Protein AF-A0A0D9X494-F1 (afdb_monomer_lite)

Organism: NCBI:txid77586

Secondary structure (DSSP, 8-state):
-HHHHHHHHHHHHHHHHHHHHHHTTS----HHHHHHHHHHHHHHHHHHHHHHH---TT-HHHHHHHHHHHHHHHHS-SPBP-S-TTTTTSS--SSS------EE-----B-----TT--SSEEE-EEEEEE-TTT-SEEEEEEE-SSSPEEEBTTTB-B------SSPEE-PPPPPGGG---

Foldseek 3Di:
DVVVVVVVVVVVVVVVVVVLVVVVPDDDDDPVSVLVVVVVVVVVVLVVVLVVLPDPPPPPVSVVVNLVSVVLCVLAPAAADPQAAPNCVVDPDPPDDDDDFDFAFDDWDFDPDDDDPDDPFDFDADWDFDAANPRSYTQTFAHAHSSGTDTAGDPPGRIGPTPGGRYTHGPDDDDRPVPPDD

InterPro domains:
  IPR046533 Domain of unknown function DUF6598 [PF20241] (103-172)

pLDDT: mean 74.92, std 12.5, range [38.84, 95.56]

Radius of gyration: 21.95 Å; chains: 1; bounding box: 56×53×58 Å

Sequence (182 aa):
MEMEMKKAAAAMARQRSLRNQVLGKLRKESAEEWESRVRKSLEEQNKAYLEQIAGDPEDEESQCAIDYRRFWNDVWFPRRARVPPMRFTFEPPRGIKAGTSQTLQIFSVKVAATRGGLQWPLDVFGIIAVRDIIDRNRNIVFHRTRENYQTLTEQLDPSLLLVGPTRAVVLSMPEPESERHY

Structure (mmCIF, N/CA/C/O backbone):
data_AF-A0A0D9X494-F1
#
_entry.id   AF-A0A0D9X494-F1
#
loop_
_atom_site.group_PDB
_atom_site.id
_atom_site.type_symbol
_atom_site.label_atom_id
_atom_site.label_alt_id
_atom_site.label_comp_id
_atom_site.label_asym_id
_atom_site.label_entity_id
_atom_site.label_seq_id
_atom_site.pdbx_PDB_ins_code
_atom_site.Cartn_x
_atom_site.Cartn_y
_atom_site.Cartn_z
_atom_site.occupancy
_atom_site.B_iso_or_equiv
_atom_site.auth_seq_id
_atom_site.auth_comp_id
_atom_site.auth_asym_id
_atom_site.auth_atom_id
_atom_site.pdbx_PDB_model_num
ATOM 1 N N . MET A 1 1 ? -15.510 10.986 37.692 1.00 57.19 1 MET A N 1
ATOM 2 C CA . MET A 1 1 ? -14.571 10.595 36.616 1.00 57.19 1 MET A CA 1
ATOM 3 C C . MET A 1 1 ? -15.116 9.431 35.791 1.00 57.19 1 MET A C 1
ATOM 5 O O . MET A 1 1 ? -15.360 9.604 34.607 1.00 57.19 1 MET A O 1
ATOM 9 N N . GLU A 1 2 ? -15.419 8.288 36.412 1.00 62.91 2 GLU A N 1
ATOM 10 C CA . GLU A 1 2 ? -15.917 7.087 35.713 1.00 62.91 2 GLU A CA 1
ATOM 11 C C . GLU A 1 2 ? -17.277 7.286 35.011 1.00 62.91 2 GLU A C 1
ATOM 13 O O . GLU A 1 2 ? -17.496 6.823 33.893 1.00 62.91 2 GLU A O 1
ATOM 18 N N . MET A 1 3 ? -18.187 8.035 35.640 1.00 68.31 3 MET A N 1
ATOM 19 C CA . MET A 1 3 ? -19.513 8.332 35.084 1.00 68.31 3 MET A CA 1
ATOM 20 C C . MET A 1 3 ? -19.446 9.222 33.829 1.00 68.31 3 MET A C 1
ATOM 22 O O . MET A 1 3 ? -20.231 9.044 32.899 1.00 68.31 3 MET A O 1
ATOM 26 N N . GLU A 1 4 ? -18.473 10.134 33.771 1.00 68.69 4 GLU A N 1
ATOM 27 C CA . GLU A 1 4 ? -18.248 11.010 32.614 1.00 68.69 4 GLU A CA 1
ATOM 28 C C . GLU A 1 4 ? -17.605 10.247 31.446 1.00 68.69 4 GLU A C 1
ATOM 30 O O . GLU A 1 4 ? -18.028 10.404 30.301 1.00 68.69 4 GLU A O 1
ATOM 35 N N . MET A 1 5 ? -16.692 9.307 31.723 1.00 60.59 5 MET A N 1
ATOM 36 C CA . MET A 1 5 ? -16.177 8.390 30.696 1.00 60.59 5 MET A CA 1
ATOM 37 C C . MET A 1 5 ? -17.274 7.508 30.085 1.00 60.59 5 MET A C 1
ATOM 39 O O . MET A 1 5 ? -17.316 7.330 28.867 1.00 60.59 5 MET A O 1
ATOM 43 N N . LYS A 1 6 ? -18.195 6.982 30.906 1.00 69.44 6 LYS A N 1
ATOM 44 C CA . LYS A 1 6 ? -19.322 6.165 30.419 1.00 69.44 6 LYS A CA 1
ATOM 45 C C . LYS A 1 6 ? -20.267 6.972 29.519 1.00 69.44 6 LYS A C 1
ATOM 47 O O . LYS A 1 6 ? -20.709 6.460 28.490 1.00 69.44 6 LYS A O 1
ATOM 52 N N . LYS A 1 7 ? -20.530 8.244 29.847 1.00 71.62 7 LYS A N 1
ATOM 53 C CA . LYS A 1 7 ? -21.305 9.153 28.983 1.00 71.62 7 LYS A CA 1
ATOM 54 C C . LYS A 1 7 ? -20.596 9.437 27.656 1.00 71.62 7 LYS A C 1
ATOM 56 O O . LYS A 1 7 ? -21.243 9.373 26.612 1.00 71.62 7 LYS A O 1
ATOM 61 N N . ALA A 1 8 ? -19.288 9.696 27.681 1.00 65.12 8 ALA A N 1
ATOM 62 C CA . ALA A 1 8 ? -18.500 9.945 26.473 1.00 65.12 8 ALA A CA 1
ATOM 63 C C . ALA A 1 8 ? -18.482 8.726 25.531 1.00 65.12 8 ALA A C 1
ATOM 65 O O . ALA A 1 8 ? -18.701 8.866 24.327 1.00 65.12 8 ALA A O 1
ATOM 66 N N . ALA A 1 9 ? -18.317 7.517 26.076 1.00 66.81 9 ALA A N 1
ATOM 67 C CA . ALA A 1 9 ? -18.380 6.275 25.304 1.00 66.81 9 ALA A CA 1
ATOM 68 C C . ALA A 1 9 ? -19.757 6.063 24.645 1.00 66.81 9 ALA A C 1
ATOM 70 O O . ALA A 1 9 ? -19.840 5.714 23.466 1.00 66.81 9 ALA A O 1
ATOM 71 N N . ALA A 1 10 ? -20.845 6.333 25.374 1.00 76.50 10 ALA A N 1
ATOM 72 C CA . ALA A 1 10 ? -22.205 6.233 24.844 1.00 76.50 10 ALA A CA 1
ATOM 73 C C . ALA A 1 10 ? -22.494 7.277 23.747 1.00 76.50 10 ALA A C 1
ATOM 75 O O . ALA A 1 10 ? -23.171 6.971 22.761 1.00 76.50 10 ALA A O 1
ATOM 76 N N . ALA A 1 11 ? -21.961 8.494 23.889 1.00 72.56 11 ALA A N 1
ATOM 77 C CA . ALA A 1 11 ? -22.064 9.542 22.878 1.00 72.56 11 ALA A CA 1
ATOM 78 C C . ALA A 1 11 ? -21.321 9.156 21.588 1.00 72.56 11 ALA A C 1
ATOM 80 O O . ALA A 1 11 ? -21.905 9.228 20.505 1.00 72.56 11 ALA A O 1
ATOM 81 N N . MET A 1 12 ? -20.092 8.642 21.702 1.00 71.06 12 MET A N 1
ATOM 82 C CA . MET A 1 12 ? -19.319 8.143 20.558 1.00 71.06 12 MET A CA 1
ATOM 83 C C . MET A 1 12 ? -20.011 6.967 19.858 1.00 71.06 12 MET A C 1
ATOM 85 O O . MET A 1 12 ? -20.076 6.931 18.629 1.00 71.06 12 MET A O 1
ATOM 89 N N . ALA A 1 13 ? -20.596 6.033 20.616 1.00 70.88 13 ALA A N 1
ATOM 90 C CA . ALA A 1 13 ? -21.350 4.914 20.050 1.00 70.88 13 ALA A CA 1
ATOM 91 C C . ALA A 1 13 ? -22.586 5.384 19.259 1.00 70.88 13 ALA A C 1
ATOM 93 O O . ALA A 1 13 ? -22.839 4.899 18.153 1.00 70.88 13 ALA A O 1
ATOM 94 N N . ARG A 1 14 ? -23.328 6.375 19.778 1.00 77.31 14 ARG A N 1
ATOM 95 C CA . ARG A 1 14 ? -24.460 7.000 19.067 1.00 77.31 14 ARG A CA 1
ATOM 96 C C . ARG A 1 14 ? -24.017 7.723 17.800 1.00 77.31 14 ARG A C 1
ATOM 98 O O . ARG A 1 14 ? -24.644 7.553 16.757 1.00 77.31 14 ARG A O 1
ATOM 105 N N . GLN A 1 15 ? -22.927 8.480 17.870 1.00 66.88 15 GLN A N 1
ATOM 106 C CA . GLN A 1 15 ? -22.385 9.219 16.732 1.00 66.88 15 GLN A CA 1
ATOM 107 C C . GLN A 1 15 ? -21.900 8.267 15.624 1.00 66.88 15 GLN A C 1
ATOM 109 O O . GLN A 1 15 ? -22.170 8.496 14.445 1.00 66.88 15 GLN A O 1
ATOM 114 N N . ARG A 1 16 ? -21.284 7.139 16.003 1.00 70.19 16 ARG A N 1
ATOM 115 C CA . ARG A 1 16 ? -20.896 6.058 15.086 1.00 70.19 16 ARG A CA 1
ATOM 116 C C . ARG A 1 16 ? -22.108 5.386 14.434 1.00 70.19 16 ARG A C 1
ATOM 118 O O . ARG A 1 16 ? -22.087 5.142 13.232 1.00 70.19 16 ARG A O 1
ATOM 125 N N . SER A 1 17 ? -23.171 5.134 15.200 1.00 71.06 17 SER A N 1
ATOM 126 C CA . SER A 1 17 ? -24.423 4.555 14.687 1.00 71.06 17 SER A CA 1
ATOM 127 C C . SER A 1 17 ? -25.089 5.459 13.643 1.00 71.06 17 SER A C 1
ATOM 129 O O . SER A 1 17 ? -25.383 5.016 12.533 1.00 71.06 17 SER A O 1
ATOM 131 N N . LEU A 1 18 ? -25.226 6.753 13.952 1.00 76.06 18 LEU A N 1
ATOM 132 C CA . LEU A 1 18 ? -25.777 7.754 13.034 1.00 76.06 18 LEU A CA 1
ATOM 133 C C . LEU A 1 18 ? -24.935 7.881 11.757 1.00 76.06 18 LEU A C 1
ATOM 135 O O . LEU A 1 18 ? -25.482 7.855 10.655 1.00 76.06 18 LEU A O 1
ATOM 139 N N . ARG A 1 19 ? -23.602 7.938 11.885 1.00 67.75 19 ARG A N 1
ATOM 140 C CA . ARG A 1 19 ? -22.676 7.953 10.740 1.00 67.75 19 ARG A CA 1
ATOM 141 C C . ARG A 1 19 ? -22.841 6.708 9.863 1.00 67.75 19 ARG A C 1
ATOM 143 O O . ARG A 1 19 ? -22.934 6.843 8.647 1.00 67.75 19 ARG A O 1
ATOM 150 N N . ASN A 1 20 ? -22.932 5.517 10.454 1.00 64.12 20 ASN A N 1
ATOM 151 C CA . ASN A 1 20 ? -23.118 4.266 9.712 1.00 64.12 20 ASN A CA 1
ATOM 152 C C . ASN A 1 20 ? -24.484 4.194 9.013 1.00 64.12 20 ASN A C 1
ATOM 154 O O . ASN A 1 20 ? -24.573 3.678 7.901 1.00 64.12 20 ASN A O 1
ATOM 158 N N . GLN A 1 21 ? -25.538 4.748 9.617 1.00 67.69 21 GLN A N 1
ATOM 159 C CA . GLN A 1 21 ? -26.868 4.822 9.008 1.00 67.69 21 GLN A CA 1
ATOM 160 C C . GLN A 1 21 ? -26.904 5.784 7.810 1.00 67.69 21 GLN A C 1
ATOM 162 O O . GLN A 1 21 ? -27.564 5.498 6.812 1.00 67.69 21 GLN A O 1
ATOM 167 N N . VAL A 1 22 ? -26.175 6.903 7.888 1.00 69.25 22 VAL A N 1
ATOM 168 C CA . VAL A 1 22 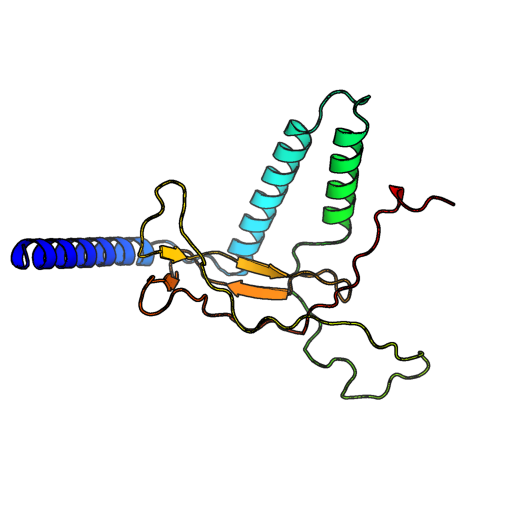? -25.991 7.831 6.761 1.00 69.25 22 VAL A CA 1
ATOM 169 C C . VAL A 1 22 ? -25.168 7.169 5.654 1.00 69.25 22 VAL A C 1
ATOM 171 O O . VAL A 1 22 ? -25.602 7.159 4.506 1.00 69.25 22 VAL A O 1
ATOM 174 N N . LEU A 1 23 ? -24.038 6.537 5.994 1.00 58.16 23 LEU A N 1
ATOM 175 C CA . LEU A 1 23 ? -23.190 5.813 5.037 1.00 58.16 23 LEU A CA 1
ATOM 176 C C . LEU A 1 23 ? -23.933 4.659 4.349 1.00 58.16 23 LEU A C 1
ATOM 178 O O . LEU A 1 23 ? -23.768 4.456 3.152 1.00 58.16 23 LEU A O 1
ATOM 182 N N . GLY A 1 24 ? -24.806 3.946 5.068 1.00 58.88 24 GLY A N 1
ATOM 183 C CA . GLY A 1 24 ? -25.626 2.868 4.509 1.00 58.88 24 GLY A CA 1
ATOM 184 C C . GLY A 1 24 ? -26.649 3.323 3.461 1.00 58.88 24 GLY A C 1
ATOM 185 O O . GLY A 1 24 ? -27.123 2.491 2.690 1.00 58.88 24 GLY A O 1
ATOM 186 N N . LYS A 1 25 ? -26.977 4.623 3.413 1.00 62.72 25 LYS A N 1
ATOM 187 C CA . LYS A 1 25 ? -27.879 5.224 2.416 1.00 62.72 25 LYS A CA 1
ATOM 188 C C . LYS A 1 25 ? -27.152 5.790 1.192 1.00 62.72 25 LYS A C 1
ATOM 190 O O . LYS A 1 25 ? -27.817 6.092 0.203 1.00 62.72 25 LYS A O 1
ATOM 195 N N . LEU A 1 26 ? -25.824 5.945 1.226 1.00 61.59 26 LEU A N 1
ATOM 196 C CA . LEU A 1 26 ? -25.072 6.361 0.041 1.00 61.59 26 LEU A CA 1
ATOM 197 C C . LEU A 1 26 ? -25.014 5.215 -0.979 1.00 61.59 26 LEU A C 1
ATOM 199 O O . LEU A 1 26 ? -24.809 4.053 -0.626 1.00 61.59 26 LEU A O 1
ATOM 203 N N . ARG A 1 27 ? -25.188 5.555 -2.265 1.00 62.31 27 ARG A N 1
ATOM 204 C CA . ARG A 1 27 ? -25.031 4.623 -3.391 1.00 62.31 27 ARG A CA 1
ATOM 205 C C . ARG A 1 27 ? -23.680 3.919 -3.263 1.00 62.31 27 ARG A C 1
ATOM 207 O O . ARG A 1 27 ? -22.640 4.574 -3.275 1.00 62.31 27 ARG A O 1
ATOM 214 N N . LYS A 1 28 ? -23.710 2.588 -3.165 1.00 59.00 28 LYS A N 1
ATOM 215 C CA . LYS A 1 28 ? -22.502 1.764 -3.138 1.00 59.00 28 LYS A CA 1
ATOM 216 C C . LYS A 1 28 ? -21.855 1.822 -4.509 1.00 59.00 28 LYS A C 1
ATOM 218 O O . LYS A 1 28 ? -22.424 1.359 -5.492 1.00 59.00 28 LYS A O 1
ATOM 223 N N . GLU A 1 29 ? -20.691 2.436 -4.554 1.00 66.44 29 GLU A N 1
ATOM 224 C CA . GLU A 1 29 ? -19.852 2.430 -5.733 1.00 66.44 29 GLU A CA 1
ATOM 225 C C . GLU A 1 29 ? -19.260 1.032 -5.944 1.00 66.44 29 GLU A C 1
ATOM 227 O O . GLU A 1 29 ? -18.879 0.358 -4.981 1.00 66.44 29 GLU A O 1
ATOM 232 N N . SER A 1 30 ? -19.202 0.579 -7.197 1.00 69.94 30 SER A N 1
ATOM 233 C CA . SER A 1 30 ? -18.542 -0.688 -7.516 1.00 69.94 30 SER A CA 1
ATOM 234 C C . SER A 1 30 ? -17.021 -0.568 -7.346 1.00 69.94 30 SER A C 1
ATOM 236 O O . SER A 1 30 ? -16.453 0.523 -7.396 1.00 69.94 30 SER A O 1
ATOM 238 N N . ALA A 1 31 ? -16.324 -1.696 -7.179 1.00 55.16 31 ALA A N 1
ATOM 239 C CA . ALA A 1 31 ? -14.860 -1.682 -7.115 1.00 55.16 31 ALA A CA 1
ATOM 240 C C . ALA A 1 31 ? -14.227 -1.069 -8.383 1.00 55.16 31 ALA A C 1
ATOM 242 O O . ALA A 1 31 ? -13.185 -0.428 -8.293 1.00 55.16 31 ALA A O 1
ATOM 243 N N . GLU A 1 32 ? -14.867 -1.235 -9.541 1.00 65.50 32 GLU A N 1
ATOM 244 C CA . GLU A 1 32 ? -14.416 -0.697 -10.831 1.00 65.50 32 GLU A CA 1
ATOM 245 C C . GLU A 1 32 ? -14.663 0.812 -10.944 1.00 65.50 32 GLU A C 1
ATOM 247 O O . GLU A 1 32 ? -13.792 1.558 -11.392 1.00 65.50 32 GLU A O 1
ATOM 252 N N . GLU A 1 33 ? -15.830 1.282 -10.494 1.00 70.00 33 GLU A N 1
ATOM 253 C CA . GLU A 1 33 ? -16.153 2.710 -10.425 1.00 70.00 33 GLU A CA 1
ATOM 254 C C . GLU A 1 33 ? -15.175 3.428 -9.474 1.00 70.00 33 GLU A C 1
ATOM 256 O O . GLU A 1 33 ? -14.573 4.441 -9.846 1.00 70.00 33 GLU A O 1
ATOM 261 N N . TRP A 1 34 ? -14.918 2.833 -8.302 1.00 66.25 34 TRP A N 1
ATOM 262 C CA . TRP A 1 34 ? -13.953 3.335 -7.325 1.00 66.25 34 TRP A CA 1
ATOM 263 C C . TRP A 1 34 ? -12.540 3.399 -7.912 1.00 66.25 34 TRP A C 1
ATOM 265 O O . TRP A 1 34 ? -11.852 4.411 -7.764 1.00 66.25 34 TRP A O 1
ATOM 275 N N . GLU A 1 35 ? -12.112 2.353 -8.624 1.00 61.06 35 GLU A N 1
ATOM 276 C CA . GLU A 1 35 ? -10.818 2.323 -9.309 1.00 61.06 35 GLU A CA 1
ATOM 277 C C . GLU A 1 35 ? -10.699 3.397 -10.382 1.00 61.06 35 GLU A C 1
ATOM 279 O O . GLU A 1 35 ? -9.661 4.053 -10.471 1.00 61.06 35 GLU A O 1
ATOM 284 N N . SER A 1 36 ? -11.750 3.603 -11.174 1.00 71.81 36 SER A N 1
ATOM 285 C CA . SER A 1 36 ? -11.773 4.632 -12.210 1.00 71.81 36 SER A CA 1
ATOM 286 C C . SER A 1 36 ? -11.674 6.032 -11.606 1.00 71.81 36 SER A C 1
ATOM 288 O O . SER A 1 36 ? -10.910 6.867 -12.094 1.00 71.81 36 SER A O 1
ATOM 290 N N . ARG A 1 37 ? -12.376 6.282 -10.495 1.00 77.06 37 ARG A N 1
ATOM 291 C CA . ARG A 1 37 ? -12.290 7.558 -9.780 1.00 77.06 37 ARG A CA 1
ATOM 292 C C . ARG A 1 37 ? -10.922 7.769 -9.143 1.00 77.06 37 ARG A C 1
ATOM 294 O O . ARG A 1 37 ? -10.372 8.860 -9.251 1.00 77.06 37 ARG A O 1
ATOM 301 N N . VAL A 1 38 ? -10.363 6.748 -8.497 1.00 67.81 38 VAL A N 1
ATOM 302 C CA . VAL A 1 38 ? -9.015 6.813 -7.907 1.00 67.81 38 VAL A CA 1
ATOM 303 C C . VAL A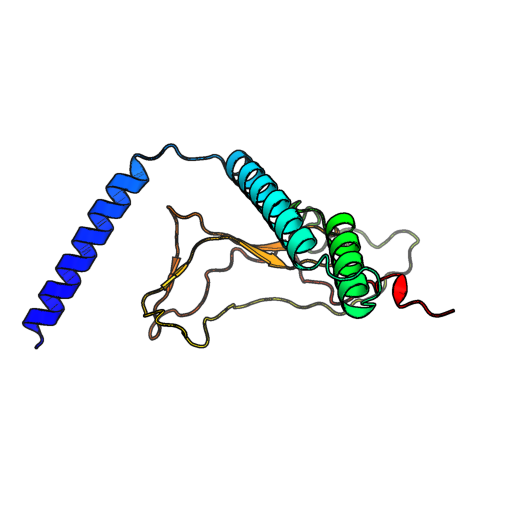 1 38 ? -7.977 7.064 -8.988 1.00 67.81 38 VAL A C 1
ATOM 305 O O . VAL A 1 38 ? -7.096 7.890 -8.792 1.00 67.81 38 VAL A O 1
ATOM 308 N N . ARG A 1 39 ? -8.105 6.405 -10.144 1.00 68.75 39 ARG A N 1
ATOM 309 C CA . ARG A 1 39 ? -7.255 6.645 -11.311 1.00 68.75 39 ARG A CA 1
ATOM 310 C C . ARG A 1 39 ? -7.341 8.102 -11.763 1.00 68.75 39 ARG A C 1
ATOM 312 O O . ARG A 1 39 ? -6.304 8.744 -11.853 1.00 68.75 39 ARG A O 1
ATOM 319 N N . LYS A 1 40 ? -8.549 8.635 -11.967 1.00 74.88 40 LYS A N 1
ATOM 320 C CA . LYS A 1 40 ? -8.747 10.037 -12.366 1.00 74.88 40 LYS A CA 1
ATOM 321 C C . LYS A 1 40 ? -8.154 11.015 -11.343 1.00 74.88 40 LYS A C 1
ATOM 323 O O . LYS A 1 40 ? -7.428 11.928 -11.709 1.00 74.88 40 LYS A O 1
ATOM 328 N N . SER A 1 41 ? -8.402 10.781 -10.055 1.00 71.38 41 SER A N 1
ATOM 329 C CA . SER A 1 41 ? -7.850 11.607 -8.975 1.00 71.38 41 SER A CA 1
ATOM 330 C C . SER A 1 41 ? -6.321 11.541 -8.915 1.00 71.38 41 SER A C 1
ATOM 332 O O . SER A 1 41 ? -5.685 12.551 -8.631 1.00 71.38 41 SER A O 1
ATOM 334 N N . LEU A 1 42 ? -5.727 10.376 -9.186 1.00 69.38 42 LEU A N 1
ATOM 335 C CA . LEU A 1 42 ? -4.277 10.208 -9.224 1.00 69.38 42 LEU A CA 1
ATOM 336 C C . LEU A 1 42 ? -3.661 10.901 -10.446 1.00 69.38 42 LEU A C 1
ATOM 338 O O . LEU A 1 42 ? -2.604 11.506 -10.319 1.00 69.38 42 LEU A O 1
ATOM 342 N N . GLU A 1 43 ? -4.317 10.835 -11.608 1.00 75.56 43 GLU A N 1
ATOM 343 C CA . GLU A 1 43 ? -3.930 11.572 -12.820 1.00 75.56 43 GLU A CA 1
ATOM 344 C C . GLU A 1 43 ? -3.939 13.090 -12.559 1.00 75.56 43 GLU A C 1
ATOM 346 O O . GLU A 1 43 ? -2.965 13.773 -12.869 1.00 75.56 43 GLU A O 1
ATOM 351 N N . GLU A 1 44 ? -4.987 13.609 -11.910 1.00 79.88 44 GLU A N 1
ATOM 352 C CA . GLU A 1 44 ? -5.105 15.022 -11.522 1.00 79.88 44 GLU A CA 1
ATOM 353 C C . GLU A 1 44 ? -4.033 15.438 -10.499 1.00 79.88 44 GLU A C 1
ATOM 355 O O . GLU A 1 44 ? -3.375 16.459 -10.683 1.00 79.88 44 GLU A O 1
ATOM 360 N N . GLN A 1 45 ? -3.801 14.632 -9.456 1.00 70.06 45 GLN A N 1
ATOM 361 C CA . GLN A 1 45 ? -2.739 14.881 -8.471 1.00 70.06 45 GLN A CA 1
ATOM 362 C C . GLN A 1 45 ? -1.343 14.825 -9.096 1.00 70.06 45 GLN A C 1
ATOM 364 O O . GLN A 1 45 ? -0.492 15.639 -8.754 1.00 70.06 45 GLN A O 1
ATOM 369 N N . ASN A 1 46 ? -1.102 13.884 -10.013 1.00 68.50 46 ASN A N 1
ATOM 370 C CA . ASN A 1 46 ? 0.155 13.798 -10.751 1.00 68.50 46 ASN A CA 1
ATOM 371 C C . ASN A 1 46 ? 0.377 15.048 -11.597 1.00 68.50 46 ASN A C 1
ATOM 373 O O . ASN A 1 46 ? 1.477 15.589 -11.585 1.00 68.50 46 ASN A O 1
ATOM 377 N N . LYS A 1 47 ? -0.656 15.515 -12.303 1.00 78.69 47 LYS A N 1
ATOM 378 C CA . LYS A 1 47 ? -0.583 16.742 -13.093 1.00 78.69 47 LYS A CA 1
ATOM 379 C C . LYS A 1 47 ? -0.278 17.955 -12.210 1.00 78.69 47 LYS A C 1
ATOM 381 O O . LYS A 1 47 ? 0.671 18.671 -12.497 1.00 78.69 47 LYS A O 1
ATOM 386 N N . ALA A 1 48 ? -1.011 18.126 -11.110 1.00 80.06 48 ALA A N 1
ATOM 387 C CA . ALA A 1 48 ? -0.799 19.232 -10.176 1.00 80.06 48 ALA A CA 1
ATOM 388 C C . ALA A 1 48 ? 0.593 19.194 -9.521 1.00 80.06 48 ALA A C 1
ATOM 390 O O . ALA A 1 48 ? 1.229 20.229 -9.364 1.00 80.06 48 ALA A O 1
ATOM 391 N N . TYR A 1 49 ? 1.089 18.005 -9.168 1.00 69.38 49 TYR A N 1
ATOM 392 C CA . TYR A 1 49 ? 2.439 17.840 -8.630 1.00 69.38 49 TYR A CA 1
ATOM 393 C C . TYR A 1 49 ? 3.504 18.206 -9.664 1.00 69.38 49 TYR A C 1
ATOM 395 O O . TYR A 1 49 ? 4.414 18.953 -9.333 1.00 69.38 49 TYR A O 1
ATOM 403 N N . LEU A 1 50 ? 3.368 17.735 -10.911 1.00 71.00 50 LEU A N 1
ATOM 404 C CA . LEU A 1 50 ? 4.270 18.091 -12.010 1.00 71.00 50 LEU A CA 1
ATOM 405 C C . LEU A 1 50 ? 4.274 19.599 -12.283 1.00 71.00 50 LEU A C 1
ATOM 407 O O . LEU A 1 50 ? 5.334 20.150 -12.530 1.00 71.00 50 LEU A O 1
ATOM 411 N N . GLU A 1 51 ? 3.119 20.261 -12.210 1.00 79.44 51 GLU A N 1
ATOM 412 C CA . GLU A 1 51 ? 3.008 21.723 -12.322 1.00 79.44 51 GLU A CA 1
ATOM 413 C C . GLU A 1 51 ? 3.637 22.449 -11.121 1.00 79.44 51 GLU A C 1
ATOM 415 O O . GLU A 1 51 ? 4.200 23.523 -11.287 1.00 79.44 51 GLU A O 1
ATOM 420 N N . GLN A 1 52 ? 3.578 21.865 -9.919 1.00 72.38 52 GLN A N 1
ATOM 421 C CA . GLN A 1 52 ? 4.188 22.424 -8.709 1.00 72.38 52 GLN A CA 1
ATOM 422 C C . GLN A 1 52 ? 5.720 22.326 -8.718 1.00 72.38 52 GLN A C 1
ATOM 424 O O . GLN A 1 52 ? 6.384 23.233 -8.224 1.00 72.38 52 GLN A O 1
ATOM 429 N N . ILE A 1 53 ? 6.271 21.223 -9.232 1.00 67.25 53 ILE A N 1
ATOM 430 C CA . ILE A 1 53 ? 7.725 21.015 -9.349 1.00 67.25 53 ILE A CA 1
ATOM 431 C C . ILE A 1 53 ? 8.291 21.506 -10.683 1.00 67.25 53 ILE A C 1
ATOM 433 O O . ILE A 1 53 ? 9.500 21.445 -10.875 1.00 67.25 53 ILE A O 1
ATOM 437 N N . ALA A 1 54 ? 7.442 21.974 -11.605 1.00 65.75 54 ALA A N 1
ATOM 438 C CA . ALA A 1 54 ? 7.865 22.691 -12.801 1.00 65.75 54 ALA A CA 1
ATOM 439 C C . ALA A 1 54 ? 8.436 24.054 -12.376 1.00 65.75 54 ALA A C 1
ATOM 441 O O . ALA A 1 54 ? 7.756 25.078 -12.417 1.00 65.75 54 ALA A O 1
ATOM 442 N N . GLY A 1 55 ? 9.668 24.022 -11.871 1.00 63.47 55 GLY A N 1
ATOM 443 C CA . GLY A 1 55 ? 10.487 25.184 -11.564 1.00 63.47 55 GLY A CA 1
ATOM 444 C C . GLY A 1 55 ? 11.178 25.732 -12.811 1.00 63.47 55 GLY A C 1
ATOM 445 O O . GLY A 1 55 ? 10.707 25.553 -13.936 1.00 63.47 55 GLY A O 1
ATOM 446 N N . ASP A 1 56 ? 12.302 26.411 -12.596 1.00 65.12 56 ASP A N 1
ATOM 447 C CA . ASP A 1 56 ? 13.197 26.833 -13.671 1.00 65.12 56 ASP A CA 1
ATOM 448 C C . ASP A 1 56 ? 13.676 25.592 -14.454 1.00 65.12 56 ASP A C 1
ATOM 450 O O . ASP A 1 56 ? 14.183 24.660 -13.828 1.00 65.12 56 ASP A O 1
ATOM 454 N N . PRO A 1 57 ? 13.512 25.524 -15.787 1.00 60.81 57 PRO A N 1
ATOM 455 C CA . PRO A 1 57 ? 14.028 24.417 -16.595 1.00 60.81 57 PRO A CA 1
ATOM 456 C C . PRO A 1 57 ? 15.555 24.225 -16.505 1.00 60.81 57 PRO A C 1
ATOM 458 O O . PRO A 1 57 ? 16.047 23.206 -16.987 1.00 60.81 57 PRO A O 1
ATOM 461 N N . GLU A 1 58 ? 16.299 25.165 -15.909 1.00 63.22 58 GLU A N 1
ATOM 462 C CA . GLU A 1 58 ? 17.730 25.024 -15.599 1.00 63.22 58 GLU A CA 1
ATOM 463 C C . GLU A 1 58 ? 18.019 24.336 -14.245 1.00 63.22 58 GLU A C 1
ATOM 465 O O . GLU A 1 58 ? 19.171 23.991 -13.978 1.00 63.22 58 GLU A O 1
ATOM 470 N N . ASP A 1 59 ? 17.010 24.090 -13.396 1.00 75.50 59 ASP A N 1
ATOM 471 C CA . ASP A 1 59 ? 17.175 23.325 -12.151 1.00 75.50 59 ASP A CA 1
ATOM 472 C C . ASP A 1 59 ? 17.208 21.813 -12.431 1.00 75.50 59 ASP A C 1
ATOM 474 O O . ASP A 1 59 ? 16.180 21.130 -12.524 1.00 75.50 59 ASP A O 1
ATOM 478 N N . GLU A 1 60 ? 18.428 21.292 -12.558 1.00 72.88 60 GLU A N 1
ATOM 479 C CA . GLU A 1 60 ? 18.728 19.887 -12.840 1.00 72.88 60 GLU A CA 1
ATOM 480 C C . GLU A 1 60 ? 18.075 18.922 -11.831 1.00 72.88 60 GLU A C 1
ATOM 482 O O . GLU A 1 60 ? 17.616 17.847 -12.224 1.00 72.88 60 GLU A O 1
ATOM 487 N N . GLU A 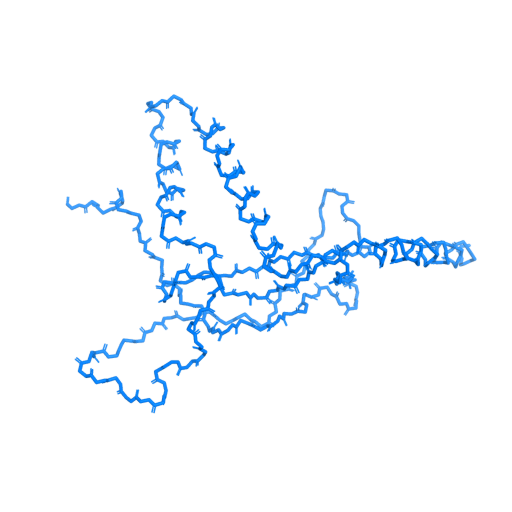1 61 ? 17.950 19.300 -10.551 1.00 70.44 61 GLU A N 1
ATOM 488 C CA . GLU A 1 61 ? 17.357 18.443 -9.513 1.00 70.44 61 GLU A CA 1
ATOM 489 C C . GLU A 1 61 ? 15.830 18.344 -9.671 1.00 70.44 61 GLU A C 1
ATOM 491 O O . GLU A 1 61 ? 15.258 17.246 -9.624 1.00 70.44 61 GLU A O 1
ATOM 496 N N . SER A 1 62 ? 15.169 19.473 -9.948 1.00 71.69 62 SER A N 1
ATOM 497 C CA . SER A 1 62 ? 13.737 19.506 -10.275 1.00 71.69 62 SER A CA 1
ATOM 498 C C . SER A 1 62 ? 13.434 18.727 -11.556 1.00 71.69 62 SER A C 1
ATOM 500 O O . SER A 1 62 ? 12.467 17.957 -11.602 1.00 71.69 62 SER A O 1
ATOM 502 N N . GLN A 1 63 ? 14.283 18.854 -12.579 1.00 71.25 63 GLN A N 1
ATOM 503 C CA . GLN A 1 63 ? 14.127 18.126 -13.836 1.00 71.25 63 GLN A CA 1
ATOM 504 C C . GLN A 1 63 ? 14.336 16.612 -13.648 1.00 71.25 63 GLN A C 1
ATOM 506 O O . GLN A 1 63 ? 13.509 15.821 -14.109 1.00 71.25 63 GLN A O 1
ATOM 511 N N . CYS A 1 64 ? 15.340 16.194 -12.868 1.00 76.06 64 CYS A N 1
ATOM 512 C CA . CYS A 1 64 ? 15.540 14.789 -12.496 1.00 76.06 64 CYS A CA 1
ATOM 513 C C . CYS A 1 64 ? 14.329 14.211 -11.750 1.00 76.06 64 CYS A C 1
ATOM 515 O O . CYS A 1 64 ? 13.890 13.095 -12.042 1.00 76.06 64 CYS A O 1
ATOM 517 N N . ALA A 1 65 ? 13.737 14.965 -10.819 1.00 72.44 65 ALA A N 1
ATOM 518 C CA . ALA A 1 65 ? 12.543 14.533 -10.095 1.00 72.44 65 ALA A CA 1
ATOM 519 C C . ALA A 1 65 ? 11.315 14.386 -11.017 1.00 72.44 65 ALA A C 1
ATOM 521 O O . ALA A 1 65 ? 10.546 13.423 -10.882 1.00 72.44 65 ALA A O 1
ATOM 522 N N . ILE A 1 66 ? 11.140 15.305 -11.976 1.00 77.56 66 ILE A N 1
ATOM 523 C CA . ILE A 1 66 ? 10.093 15.241 -13.007 1.00 77.56 66 ILE A CA 1
ATOM 524 C C . ILE A 1 66 ? 10.270 13.996 -13.877 1.00 77.56 66 ILE A C 1
ATOM 526 O O . ILE A 1 66 ? 9.313 13.234 -14.058 1.00 77.56 66 ILE A O 1
ATOM 530 N N . ASP A 1 67 ? 11.473 13.774 -14.401 1.00 77.75 67 ASP A N 1
ATOM 531 C CA . ASP A 1 67 ? 11.753 12.677 -15.326 1.00 77.75 67 ASP A CA 1
ATOM 532 C C . ASP A 1 67 ? 11.665 11.324 -14.629 1.00 77.75 67 ASP A C 1
ATOM 534 O O . ASP A 1 67 ? 11.011 10.407 -15.137 1.00 77.75 67 ASP A O 1
ATOM 538 N N . TYR A 1 68 ? 12.173 11.229 -13.399 1.00 75.56 68 TYR A N 1
ATOM 539 C CA . TYR A 1 68 ? 11.975 10.061 -12.550 1.00 75.56 68 TYR A CA 1
ATOM 540 C C . TYR A 1 68 ? 10.487 9.778 -12.330 1.00 75.56 68 TYR A C 1
ATOM 542 O O . TYR A 1 68 ? 10.042 8.638 -12.474 1.00 75.56 68 TYR A O 1
ATOM 550 N N . ARG A 1 69 ? 9.676 10.801 -12.024 1.00 75.12 69 ARG A N 1
ATOM 551 C CA . ARG A 1 69 ? 8.231 10.631 -11.807 1.00 75.12 69 ARG A CA 1
ATOM 552 C C . ARG A 1 69 ? 7.497 10.204 -13.077 1.00 75.12 69 ARG A C 1
ATOM 554 O O . ARG A 1 69 ? 6.596 9.366 -12.989 1.00 75.12 69 ARG A O 1
ATOM 561 N N . ARG A 1 70 ? 7.852 10.761 -14.237 1.00 75.81 70 ARG A N 1
ATOM 562 C CA . ARG A 1 70 ? 7.288 10.380 -15.543 1.00 75.81 70 ARG A CA 1
ATOM 563 C C . ARG A 1 70 ? 7.623 8.934 -15.881 1.00 75.81 70 ARG A C 1
ATOM 565 O O . ARG A 1 70 ? 6.701 8.140 -16.053 1.00 75.81 70 ARG A O 1
ATOM 572 N N . PHE A 1 71 ? 8.907 8.578 -15.830 1.00 77.38 71 PHE A N 1
ATOM 573 C CA . PHE A 1 71 ? 9.378 7.203 -15.989 1.00 77.38 71 PHE A CA 1
ATOM 574 C C . PHE A 1 71 ? 8.633 6.254 -15.050 1.00 77.38 71 PHE A C 1
ATOM 576 O O . PHE A 1 71 ? 8.126 5.214 -15.468 1.00 77.38 71 PHE A O 1
ATOM 583 N N . TRP A 1 72 ? 8.478 6.637 -13.782 1.00 74.19 72 TRP A N 1
ATOM 584 C CA . TRP A 1 72 ? 7.743 5.830 -12.820 1.00 74.19 72 TRP A CA 1
ATOM 585 C C . TRP A 1 72 ? 6.277 5.628 -13.189 1.00 74.19 72 TRP A C 1
ATOM 587 O O . TRP A 1 72 ? 5.764 4.520 -13.066 1.00 74.19 72 TRP A O 1
ATOM 597 N N . ASN A 1 73 ? 5.576 6.665 -13.632 1.00 72.12 73 ASN A N 1
ATOM 598 C CA . ASN A 1 73 ? 4.176 6.526 -14.025 1.00 72.12 73 ASN A CA 1
ATOM 599 C C . ASN A 1 73 ? 4.015 5.655 -15.282 1.00 72.12 73 ASN A C 1
ATOM 601 O O . ASN A 1 73 ? 3.091 4.837 -15.328 1.00 72.12 73 ASN A O 1
ATOM 605 N N . ASP A 1 74 ? 4.925 5.784 -16.247 1.00 70.62 74 ASP A N 1
ATOM 606 C CA . ASP A 1 74 ? 4.908 5.020 -17.499 1.00 70.62 74 ASP A CA 1
ATOM 607 C C . ASP A 1 74 ? 5.217 3.539 -17.264 1.00 70.62 74 ASP A C 1
ATOM 609 O O . ASP A 1 74 ? 4.538 2.648 -17.783 1.00 70.62 74 ASP A O 1
ATOM 613 N N . VAL A 1 75 ? 6.218 3.258 -16.429 1.00 69.06 75 VAL A N 1
ATOM 614 C CA . VAL A 1 75 ? 6.616 1.891 -16.085 1.00 69.06 75 VAL A CA 1
ATOM 615 C C . VAL A 1 75 ? 5.569 1.236 -15.182 1.00 69.06 75 VAL A C 1
ATOM 617 O O . VAL A 1 75 ? 5.284 0.047 -15.338 1.00 69.06 75 VAL A O 1
ATOM 620 N N . TRP A 1 76 ? 4.965 1.985 -14.259 1.00 68.00 76 TRP A N 1
ATOM 621 C CA . TRP A 1 76 ? 4.165 1.438 -13.166 1.00 68.00 76 TRP A CA 1
ATOM 622 C C . TRP A 1 76 ? 2.688 1.841 -13.246 1.00 68.00 76 TRP A C 1
ATOM 624 O O . TRP A 1 76 ? 2.157 2.602 -12.428 1.00 68.00 76 TRP A O 1
ATOM 634 N N . PHE A 1 77 ? 1.963 1.209 -14.167 1.00 63.22 77 PHE A N 1
ATOM 635 C CA . PHE A 1 77 ? 0.523 1.420 -14.343 1.00 63.22 77 PHE A CA 1
ATOM 636 C C . PHE A 1 77 ? -0.298 1.039 -13.087 1.00 63.22 77 PHE A C 1
ATOM 638 O O . PHE A 1 77 ? 0.048 0.090 -12.377 1.00 63.22 77 PHE A O 1
ATOM 645 N N . PRO A 1 78 ? -1.428 1.708 -12.780 1.00 64.81 78 PRO A N 1
ATOM 646 C CA . PRO A 1 78 ? -2.268 1.416 -11.609 1.00 64.81 78 PRO A CA 1
ATOM 647 C C . PRO A 1 78 ? -3.092 0.116 -11.728 1.00 64.81 78 PRO A C 1
ATOM 649 O O . PRO A 1 78 ? -4.149 -0.018 -11.114 1.00 64.81 78 PRO A O 1
ATOM 652 N N . ARG A 1 79 ? -2.655 -0.883 -12.494 1.00 69.25 79 ARG A N 1
ATOM 653 C CA . ARG A 1 79 ? -3.347 -2.182 -12.573 1.00 69.25 79 ARG A CA 1
ATOM 654 C C . ARG A 1 79 ? -3.068 -3.017 -11.319 1.00 69.25 79 ARG A C 1
ATOM 656 O O . ARG A 1 79 ? -2.097 -2.761 -10.612 1.00 69.25 79 ARG A O 1
ATOM 663 N N . ARG A 1 80 ? -3.937 -3.980 -10.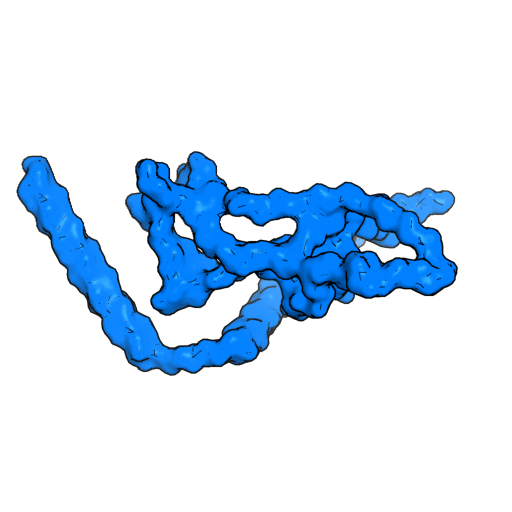991 1.00 69.19 80 ARG A N 1
ATOM 664 C CA . ARG A 1 80 ? -3.688 -4.954 -9.907 1.00 69.19 80 ARG A CA 1
ATOM 665 C C . ARG A 1 80 ? -2.764 -6.067 -10.386 1.00 69.19 80 ARG A C 1
ATOM 667 O O . ARG A 1 80 ? -2.803 -6.416 -11.566 1.00 69.19 80 ARG A O 1
ATOM 674 N N . ALA A 1 81 ? -1.963 -6.612 -9.471 1.00 66.94 81 ALA A N 1
ATOM 675 C CA . ALA A 1 81 ? -1.132 -7.786 -9.708 1.00 66.94 81 ALA A CA 1
ATOM 676 C C . ALA A 1 81 ? -1.955 -8.914 -10.339 1.00 66.94 81 ALA A C 1
ATOM 678 O O . ALA A 1 81 ? -3.012 -9.282 -9.830 1.00 66.94 81 ALA A O 1
ATOM 679 N N . ARG A 1 82 ? -1.473 -9.436 -11.471 1.00 73.50 82 ARG A N 1
ATOM 680 C CA . ARG A 1 82 ? -2.117 -10.550 -12.193 1.00 73.50 82 ARG A CA 1
ATOM 681 C C . ARG A 1 82 ? -1.318 -11.838 -12.069 1.00 73.50 82 ARG A C 1
ATOM 683 O O . ARG A 1 82 ? -1.850 -12.906 -12.346 1.00 73.50 82 ARG A O 1
ATOM 690 N N . VAL A 1 83 ? -0.047 -11.735 -11.680 1.00 69.69 83 VAL A N 1
ATOM 691 C CA . VAL A 1 83 ? 0.811 -12.898 -11.467 1.00 69.69 83 VAL A CA 1
ATOM 692 C C . VAL A 1 83 ? 0.498 -13.513 -10.096 1.00 69.69 83 VAL A C 1
ATOM 694 O O . VAL A 1 83 ? 0.741 -12.839 -9.088 1.00 69.69 83 VAL A O 1
ATOM 697 N N . PRO A 1 84 ? -0.027 -14.756 -10.053 1.00 67.69 84 PRO A N 1
ATOM 698 C CA . PRO A 1 84 ? -0.335 -15.458 -8.812 1.00 67.69 84 PRO A CA 1
ATOM 699 C C . PRO A 1 84 ? 0.946 -15.843 -8.057 1.00 67.69 84 PRO A C 1
ATOM 701 O O . PRO A 1 84 ? 2.043 -15.817 -8.639 1.00 67.69 84 PRO A O 1
ATOM 704 N N . PRO A 1 85 ? 0.831 -16.238 -6.777 1.00 65.44 85 PRO A N 1
ATOM 705 C CA . PRO A 1 85 ? 1.969 -16.792 -6.065 1.00 65.44 85 PRO A CA 1
ATOM 706 C C . PRO A 1 85 ? 2.474 -18.036 -6.806 1.00 65.44 85 PRO A C 1
ATOM 708 O O . PRO A 1 85 ? 1.699 -18.786 -7.397 1.00 65.44 85 PRO A O 1
ATOM 711 N N . MET A 1 86 ? 3.791 -18.247 -6.781 1.00 65.25 86 MET A N 1
ATOM 712 C CA . MET A 1 86 ? 4.420 -19.474 -7.275 1.00 65.25 86 MET A CA 1
ATOM 713 C C . MET A 1 86 ? 4.241 -19.790 -8.779 1.00 65.25 86 MET A C 1
ATOM 715 O O . MET A 1 86 ? 4.254 -20.964 -9.154 1.00 65.25 86 MET A O 1
ATOM 719 N N . ARG A 1 87 ? 4.151 -18.773 -9.657 1.00 59.91 87 ARG A N 1
ATOM 720 C CA . ARG A 1 87 ? 4.033 -18.922 -11.133 1.00 59.91 87 ARG A CA 1
ATOM 721 C C . ARG A 1 87 ? 5.005 -19.941 -11.765 1.00 59.91 87 ARG A C 1
ATOM 723 O O . ARG A 1 87 ? 4.684 -20.496 -12.806 1.00 59.91 87 ARG A O 1
ATOM 730 N N . PHE A 1 88 ? 6.160 -20.194 -11.143 1.00 55.16 88 PHE A N 1
ATOM 731 C CA . PHE A 1 88 ? 7.213 -21.091 -11.645 1.00 55.16 88 PHE A CA 1
ATOM 732 C C . PHE A 1 88 ? 7.379 -22.403 -10.858 1.00 55.16 88 PHE A C 1
ATOM 734 O O . PHE A 1 88 ? 8.379 -23.088 -11.029 1.00 55.16 88 PHE A O 1
ATOM 741 N N . THR A 1 89 ? 6.443 -22.755 -9.971 1.00 56.00 89 THR A N 1
ATOM 742 C CA . THR A 1 89 ? 6.530 -24.016 -9.198 1.00 56.00 89 THR A CA 1
ATOM 743 C C . THR A 1 89 ? 5.816 -25.191 -9.857 1.00 56.00 89 THR A C 1
ATOM 745 O O . THR A 1 89 ? 6.126 -26.334 -9.542 1.00 56.00 89 THR A O 1
ATOM 748 N N . PHE A 1 90 ? 4.873 -24.922 -10.764 1.00 56.88 90 PHE A N 1
ATOM 749 C CA . PHE A 1 90 ? 4.049 -25.961 -11.387 1.00 56.88 90 PHE A CA 1
ATOM 750 C C . PHE A 1 90 ? 4.720 -26.617 -12.599 1.00 56.88 90 PHE A C 1
ATOM 752 O O . PHE A 1 90 ? 4.512 -27.800 -12.843 1.00 56.88 90 PHE A O 1
ATOM 759 N N . GLU A 1 91 ? 5.552 -25.875 -13.335 1.00 58.56 91 GLU A N 1
ATOM 760 C CA . GLU A 1 91 ? 6.340 -26.406 -14.448 1.00 58.56 91 GLU A CA 1
ATOM 761 C C . GLU A 1 91 ? 7.783 -25.890 -14.377 1.00 58.56 91 GLU A C 1
ATOM 763 O O . GLU A 1 91 ? 7.987 -24.683 -14.192 1.00 58.56 91 GLU A O 1
ATOM 768 N N . PRO A 1 92 ? 8.794 -26.766 -14.542 1.00 59.62 92 PRO A N 1
ATOM 769 C CA . PRO A 1 92 ? 10.179 -26.331 -14.616 1.00 59.62 92 PRO A CA 1
ATOM 770 C C . PRO A 1 92 ? 10.366 -25.382 -15.814 1.00 59.62 92 PRO A C 1
ATOM 772 O O . PRO A 1 92 ? 9.850 -25.665 -16.902 1.00 59.62 92 PRO A O 1
ATOM 775 N N . PRO A 1 93 ? 11.100 -24.264 -15.652 1.00 59.62 93 PRO A N 1
ATOM 776 C CA . PRO A 1 93 ? 11.309 -23.296 -16.724 1.00 59.62 93 PRO A CA 1
ATOM 777 C C . PRO A 1 93 ? 11.897 -23.967 -17.969 1.00 59.62 93 PRO A C 1
ATOM 779 O O . PRO A 1 93 ? 13.009 -24.494 -17.942 1.00 59.62 93 PRO A O 1
ATOM 782 N N . ARG A 1 94 ? 11.155 -23.954 -19.081 1.00 61.84 94 ARG A N 1
ATOM 783 C CA . ARG A 1 94 ? 11.641 -24.502 -20.351 1.00 61.84 94 ARG A CA 1
ATOM 784 C C . ARG A 1 94 ? 12.597 -23.498 -20.997 1.00 61.84 94 ARG A C 1
ATOM 786 O O . ARG A 1 94 ? 12.176 -22.429 -21.424 1.00 61.84 94 ARG A O 1
ATOM 793 N N . GLY A 1 95 ? 13.883 -23.842 -21.065 1.00 63.78 95 GLY A N 1
ATOM 794 C CA . GLY A 1 95 ? 14.871 -23.157 -21.912 1.00 63.78 95 GLY A CA 1
ATOM 795 C C . GLY A 1 95 ? 15.426 -21.817 -21.408 1.00 63.78 95 GLY A C 1
ATOM 796 O O . GLY A 1 95 ? 16.242 -21.223 -22.106 1.00 63.78 95 GLY A O 1
ATOM 797 N N . ILE A 1 96 ? 15.052 -21.346 -20.213 1.00 61.69 96 ILE A N 1
ATOM 798 C CA . ILE A 1 96 ? 15.593 -20.112 -19.612 1.00 61.69 96 ILE A CA 1
ATOM 799 C C . ILE A 1 96 ? 16.360 -20.463 -18.333 1.00 61.69 96 ILE A C 1
ATOM 801 O O . ILE A 1 96 ? 15.889 -21.260 -17.522 1.00 61.69 96 ILE A O 1
ATOM 805 N N . LYS A 1 97 ? 17.532 -19.844 -18.133 1.00 59.88 97 LYS A N 1
ATOM 806 C CA . LYS A 1 97 ? 18.260 -19.882 -16.856 1.00 59.88 97 LYS A CA 1
ATOM 807 C C . LYS A 1 97 ? 17.355 -19.308 -15.762 1.00 59.88 97 LYS A C 1
ATOM 809 O 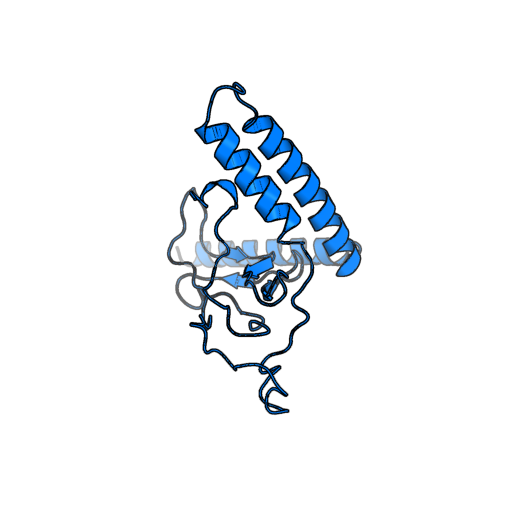O . LYS A 1 97 ? 17.111 -18.105 -15.730 1.00 59.88 97 LYS A O 1
ATOM 814 N N . ALA A 1 98 ? 16.839 -20.168 -14.890 1.00 63.47 98 ALA A N 1
ATOM 815 C CA . ALA A 1 98 ? 16.116 -19.741 -13.703 1.00 63.47 98 ALA A CA 1
ATOM 816 C C . ALA A 1 98 ? 17.088 -18.988 -12.784 1.00 63.47 98 ALA A C 1
ATOM 818 O O . ALA A 1 98 ? 18.068 -19.561 -12.311 1.00 63.47 98 ALA A O 1
ATOM 819 N N . GLY A 1 99 ? 16.844 -17.697 -12.580 1.00 67.69 99 GLY A N 1
ATOM 820 C CA . GLY A 1 99 ? 17.578 -16.884 -11.617 1.00 67.69 99 GLY A CA 1
ATOM 821 C C . GLY A 1 99 ? 16.819 -16.808 -10.300 1.00 67.69 99 GLY A C 1
ATOM 822 O O . GLY A 1 99 ? 15.592 -16.705 -10.288 1.00 67.69 99 GLY A O 1
ATOM 823 N N . THR A 1 100 ? 17.538 -16.839 -9.183 1.00 72.25 100 THR A N 1
ATOM 824 C CA . THR A 1 100 ? 16.971 -16.476 -7.883 1.00 72.25 100 THR A CA 1
ATOM 825 C C . THR A 1 100 ? 16.978 -14.961 -7.735 1.00 72.25 100 THR A C 1
ATOM 827 O O . THR A 1 100 ? 17.948 -14.304 -8.107 1.00 72.25 100 THR A O 1
ATOM 830 N N . SER A 1 101 ? 15.934 -14.404 -7.134 1.00 77.06 101 SER A N 1
ATOM 831 C CA . SER A 1 101 ? 15.905 -12.995 -6.742 1.00 77.06 101 SER A CA 1
ATOM 832 C C . SER A 1 101 ? 15.611 -12.887 -5.257 1.00 77.06 101 SER A C 1
ATOM 834 O O . SER A 1 101 ? 14.864 -13.695 -4.704 1.00 77.06 101 SER A O 1
ATOM 836 N N . GLN A 1 102 ? 16.187 -11.876 -4.610 1.00 84.00 102 GLN A N 1
ATOM 837 C CA . GLN A 1 102 ? 15.807 -11.538 -3.247 1.00 84.00 102 GLN A CA 1
ATOM 838 C C . GLN A 1 102 ? 14.366 -11.026 -3.238 1.00 84.00 102 GLN A C 1
ATOM 840 O O . GLN A 1 102 ? 13.966 -10.222 -4.088 1.00 84.00 102 GLN A O 1
ATOM 845 N N . THR A 1 103 ? 13.584 -11.520 -2.280 1.00 85.94 103 THR A N 1
ATOM 846 C CA . THR A 1 103 ? 12.182 -11.142 -2.122 1.00 85.94 103 THR A CA 1
ATOM 847 C C . THR A 1 103 ? 11.888 -10.698 -0.698 1.00 85.94 103 THR A C 1
ATOM 849 O O . THR A 1 103 ? 12.519 -11.157 0.252 1.00 85.94 103 THR A O 1
ATOM 852 N N . LEU A 1 104 ? 10.918 -9.800 -0.562 1.00 87.75 104 LEU A N 1
ATOM 853 C CA . LEU A 1 104 ? 10.374 -9.324 0.699 1.00 87.75 104 LEU A CA 1
ATOM 854 C C . LEU A 1 104 ? 8.952 -9.857 0.872 1.00 87.75 104 LEU A C 1
ATOM 856 O O . LEU A 1 104 ? 8.090 -9.670 0.008 1.00 87.75 104 LEU A O 1
ATOM 860 N N . GLN A 1 105 ? 8.693 -10.484 2.016 1.00 87.56 105 GLN A N 1
ATOM 861 C CA . GLN A 1 105 ? 7.361 -10.919 2.417 1.00 87.56 105 GLN A CA 1
ATOM 862 C C . GLN A 1 105 ? 6.859 -10.060 3.576 1.00 87.56 105 GLN A C 1
ATOM 864 O O . GLN A 1 105 ? 7.533 -9.898 4.590 1.00 87.56 105 GLN A O 1
ATOM 869 N N . ILE A 1 106 ? 5.657 -9.508 3.417 1.00 88.44 106 ILE A N 1
ATOM 870 C CA . ILE A 1 106 ? 5.038 -8.632 4.412 1.00 88.44 106 ILE A CA 1
ATOM 871 C C . ILE A 1 106 ? 4.051 -9.455 5.231 1.00 88.44 106 ILE A C 1
ATOM 873 O O . ILE A 1 106 ? 3.037 -9.911 4.704 1.00 88.44 106 ILE A O 1
ATOM 877 N N . PHE A 1 107 ? 4.350 -9.621 6.517 1.00 87.44 107 PHE A N 1
ATOM 878 C CA . PHE A 1 107 ? 3.493 -10.342 7.464 1.00 87.44 107 PHE A CA 1
ATOM 879 C C . PHE A 1 107 ? 2.610 -9.413 8.297 1.00 87.44 107 PHE A C 1
ATOM 881 O O . PHE A 1 107 ? 1.500 -9.782 8.666 1.00 87.44 107 PHE A O 1
ATOM 888 N N . SER A 1 108 ? 3.084 -8.201 8.584 1.00 90.75 108 SER A N 1
ATOM 889 C CA . SER A 1 108 ? 2.369 -7.241 9.422 1.00 90.75 108 SER A CA 1
ATOM 890 C C . SER A 1 108 ? 2.722 -5.812 9.042 1.00 90.75 108 SER A C 1
ATOM 892 O O . SER A 1 108 ? 3.883 -5.510 8.768 1.00 90.75 108 SER A O 1
ATOM 894 N N . VAL A 1 109 ? 1.734 -4.923 9.108 1.00 92.19 109 VAL A N 1
ATOM 895 C CA . VAL A 1 109 ? 1.934 -3.473 9.045 1.00 92.19 109 VAL A CA 1
ATOM 896 C C . VAL A 1 109 ? 1.296 -2.882 10.292 1.00 92.19 109 VAL A C 1
ATOM 898 O O . VAL A 1 109 ? 0.093 -3.030 10.492 1.00 92.19 109 VAL A O 1
ATOM 901 N N . LYS A 1 110 ? 2.103 -2.241 11.137 1.00 94.31 110 LYS A N 1
ATOM 902 C CA . LYS A 1 110 ? 1.675 -1.693 12.427 1.00 94.31 110 LYS A CA 1
ATOM 903 C C . LYS A 1 110 ? 1.879 -0.185 12.456 1.00 94.31 110 LYS A C 1
ATOM 905 O O . LYS A 1 110 ? 2.920 0.310 12.028 1.00 94.31 110 LYS A O 1
ATOM 910 N N . VAL A 1 111 ? 0.9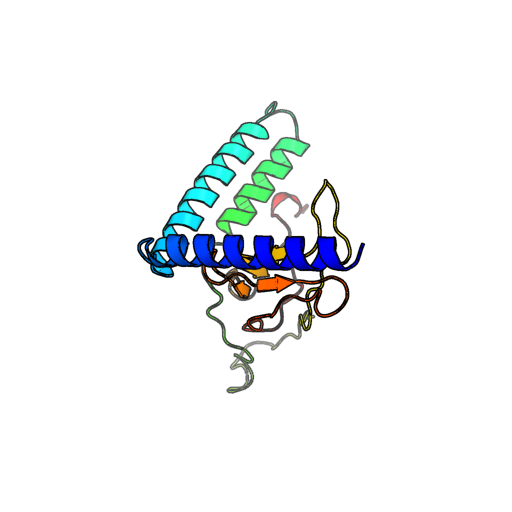08 0.535 13.010 1.00 93.88 111 VAL A N 1
ATOM 911 C CA . VAL A 1 111 ? 1.073 1.957 13.317 1.00 93.88 111 VAL A CA 1
ATOM 912 C C . VAL A 1 111 ? 2.010 2.081 14.517 1.00 93.88 111 VAL A C 1
ATOM 914 O O . VAL A 1 111 ? 1.692 1.621 15.612 1.00 93.88 111 VAL A O 1
ATOM 917 N N . ALA A 1 112 ? 3.188 2.666 14.297 1.00 92.12 112 ALA A N 1
ATOM 918 C CA . ALA A 1 112 ? 4.210 2.806 15.334 1.00 92.12 112 ALA A CA 1
ATOM 919 C C . ALA A 1 112 ? 3.918 3.963 16.303 1.00 92.12 112 ALA A C 1
ATOM 921 O O . ALA A 1 112 ? 4.128 3.821 17.502 1.00 92.12 112 ALA A O 1
ATOM 922 N N . ALA A 1 113 ? 3.442 5.099 15.787 1.00 90.19 113 ALA A N 1
ATOM 923 C CA . ALA A 1 113 ? 3.073 6.275 16.569 1.00 90.19 113 ALA A CA 1
ATOM 924 C C . ALA A 1 113 ? 2.135 7.180 15.760 1.00 90.19 113 ALA A C 1
ATOM 926 O O . ALA A 1 113 ? 2.159 7.159 14.526 1.00 90.19 113 ALA A O 1
ATOM 927 N N . THR A 1 114 ? 1.355 8.013 16.446 1.00 90.75 114 THR A N 1
ATOM 928 C CA . THR A 1 114 ? 0.572 9.085 15.823 1.00 90.75 114 THR A CA 1
ATOM 929 C C . THR A 1 114 ? 1.261 10.439 16.013 1.00 90.75 114 THR A C 1
ATOM 931 O O . THR A 1 114 ? 1.991 10.659 16.979 1.00 90.75 114 THR A O 1
ATOM 934 N N . ARG A 1 115 ? 1.084 11.356 15.055 1.00 90.38 115 ARG A N 1
ATOM 935 C CA . ARG A 1 115 ? 1.621 12.729 15.089 1.00 90.38 115 ARG A CA 1
ATOM 936 C C . ARG A 1 115 ? 0.582 13.700 14.519 1.00 90.38 115 ARG A C 1
ATOM 938 O O . ARG A 1 115 ? -0.377 13.268 13.886 1.00 90.38 115 ARG A O 1
ATOM 945 N N . GLY A 1 116 ? 0.765 15.003 14.744 1.00 86.69 116 GLY A N 1
ATOM 946 C CA . GLY A 1 116 ? -0.061 16.043 14.110 1.00 86.69 116 GLY A CA 1
ATOM 947 C C . GLY A 1 116 ? -1.524 16.072 14.569 1.00 86.69 116 GLY A C 1
ATOM 948 O O . GLY A 1 116 ? -2.407 16.338 13.763 1.00 86.69 116 GLY A O 1
ATOM 949 N N . GLY A 1 117 ? -1.794 15.762 15.842 1.00 86.62 117 GLY A N 1
ATOM 950 C CA . GLY A 1 117 ? -3.151 15.789 16.411 1.00 86.62 117 GLY A CA 1
ATOM 951 C C . GLY A 1 117 ? -4.006 14.554 16.109 1.00 86.62 117 GLY A C 1
ATOM 952 O O . GLY A 1 117 ? -5.157 14.496 16.531 1.00 86.62 117 GLY A O 1
ATOM 953 N N . LEU A 1 118 ? -3.454 13.551 15.422 1.00 89.75 118 LEU A N 1
ATOM 954 C CA . LEU A 1 118 ? -4.137 12.286 15.182 1.00 89.75 118 LEU A CA 1
ATOM 955 C C . LEU A 1 118 ? -4.218 11.476 16.490 1.00 89.75 118 LEU A C 1
ATOM 957 O O . LEU A 1 118 ? -3.195 11.069 17.045 1.00 89.75 118 LEU A O 1
ATOM 961 N N . GLN A 1 119 ? -5.432 11.267 16.995 1.00 91.06 119 GLN A N 1
ATOM 962 C CA . GLN A 1 119 ? -5.685 10.569 18.256 1.00 91.06 119 GLN A CA 1
ATOM 963 C C . GLN A 1 119 ? -6.272 9.184 18.011 1.00 91.06 119 GLN A C 1
ATOM 965 O O . GLN A 1 119 ? -7.054 8.980 17.085 1.00 91.06 119 GLN A O 1
ATOM 970 N N . TRP A 1 120 ? -5.907 8.239 18.871 1.00 93.00 120 TRP A N 1
ATOM 971 C CA . TRP A 1 120 ? -6.535 6.926 18.911 1.00 93.00 120 TRP A CA 1
ATOM 972 C C . TRP A 1 120 ? -7.990 7.029 19.403 1.00 93.00 120 TRP A C 1
ATOM 974 O O . TRP A 1 120 ? -8.271 7.843 20.285 1.00 93.00 120 TRP A O 1
ATOM 984 N N . PRO A 1 121 ? -8.910 6.181 18.907 1.00 94.12 121 PRO A N 1
ATOM 985 C CA . PRO A 1 121 ? -8.718 5.133 17.899 1.00 94.12 121 PRO A CA 1
ATOM 986 C C . PRO A 1 121 ? -8.643 5.665 16.455 1.00 94.12 121 PRO A C 1
ATOM 988 O O . PRO A 1 121 ? -9.211 6.706 16.137 1.00 94.12 121 PRO A O 1
ATOM 991 N N . LEU A 1 122 ? -7.974 4.920 15.567 1.00 94.75 122 LEU A N 1
ATOM 992 C CA . LEU A 1 122 ? -7.789 5.311 14.164 1.00 94.75 122 LEU A CA 1
ATOM 993 C C . LEU A 1 122 ? -8.757 4.569 13.245 1.00 94.75 122 LEU A C 1
ATOM 995 O O . LEU A 1 122 ? -8.671 3.351 13.119 1.00 94.75 122 LEU A O 1
ATOM 999 N N . ASP A 1 123 ? -9.621 5.300 12.544 1.00 94.38 123 ASP A N 1
ATOM 1000 C CA . ASP A 1 123 ? -10.430 4.755 11.450 1.00 94.38 123 ASP A CA 1
ATOM 1001 C C . ASP A 1 123 ? -9.608 4.749 10.151 1.00 94.38 123 ASP A C 1
ATOM 1003 O O . ASP A 1 123 ? -9.475 5.770 9.473 1.00 94.38 123 ASP A O 1
ATOM 1007 N N . VAL A 1 124 ? -9.053 3.592 9.792 1.00 94.06 124 VAL A N 1
ATOM 1008 C CA . VAL A 1 124 ? -8.188 3.423 8.620 1.00 94.06 124 VAL A CA 1
ATOM 1009 C C . VAL A 1 124 ? -8.978 2.869 7.435 1.00 94.06 124 VAL A C 1
ATOM 1011 O O . VAL A 1 124 ? -9.591 1.801 7.503 1.00 94.06 124 VAL A O 1
ATOM 1014 N N . PHE A 1 125 ? -8.925 3.582 6.312 1.00 94.50 125 PHE A N 1
ATOM 1015 C CA . PHE A 1 125 ? -9.464 3.162 5.020 1.00 94.50 125 PHE A CA 1
ATOM 1016 C C . PHE A 1 125 ? -8.492 3.536 3.895 1.00 94.50 125 PHE A C 1
ATOM 1018 O O . PHE A 1 125 ? -7.638 4.404 4.061 1.00 94.50 125 PHE A O 1
ATOM 1025 N N . GLY A 1 126 ? -8.632 2.896 2.738 1.00 91.00 126 GLY A N 1
ATOM 1026 C CA . GLY A 1 126 ? -7.800 3.120 1.560 1.00 91.00 126 GLY A CA 1
ATOM 1027 C C . GLY A 1 126 ? -7.154 1.840 1.043 1.00 91.00 126 GLY A C 1
ATOM 1028 O O . GLY A 1 126 ? -7.562 0.727 1.387 1.00 91.00 126 GLY A O 1
ATOM 1029 N N . ILE A 1 127 ? -6.144 2.018 0.193 1.00 89.50 127 ILE A N 1
ATOM 1030 C CA . ILE A 1 127 ? -5.345 0.933 -0.371 1.00 89.50 127 ILE A CA 1
ATOM 1031 C C . ILE A 1 127 ? -3.882 1.146 -0.016 1.00 89.50 127 ILE A C 1
ATOM 1033 O O . ILE A 1 127 ? -3.335 2.218 -0.260 1.00 89.50 127 ILE A O 1
ATOM 1037 N N . ILE A 1 128 ? -3.246 0.089 0.481 1.00 89.50 128 ILE A N 1
ATOM 1038 C CA . ILE A 1 128 ? -1.790 -0.025 0.519 1.00 89.50 128 ILE A CA 1
ATOM 1039 C C . ILE A 1 128 ? -1.415 -1.095 -0.488 1.00 89.50 128 ILE A C 1
ATOM 1041 O O . ILE A 1 128 ? -1.909 -2.224 -0.426 1.00 89.50 128 ILE A O 1
ATOM 1045 N N . ALA A 1 129 ? -0.547 -0.735 -1.421 1.00 88.19 129 ALA A N 1
ATOM 1046 C CA . ALA A 1 129 ? -0.016 -1.653 -2.405 1.00 88.19 129 ALA A CA 1
ATOM 1047 C C . ALA A 1 129 ? 1.493 -1.490 -2.503 1.00 88.19 129 ALA A C 1
ATOM 1049 O O . ALA A 1 129 ? 2.018 -0.387 -2.364 1.00 88.19 129 ALA A O 1
ATOM 1050 N N . VAL A 1 130 ? 2.161 -2.598 -2.786 1.00 84.69 130 VAL A N 1
ATOM 1051 C CA . VAL A 1 130 ? 3.590 -2.642 -3.083 1.00 84.69 130 VAL A CA 1
ATOM 1052 C C . VAL A 1 130 ? 3.755 -2.999 -4.554 1.00 84.69 130 VAL A C 1
ATOM 1054 O O . VAL A 1 130 ? 2.886 -3.637 -5.151 1.00 84.69 130 VAL A O 1
ATOM 1057 N N . ARG A 1 131 ? 4.832 -2.530 -5.173 1.00 82.50 131 ARG A N 1
ATOM 1058 C CA . ARG A 1 131 ? 5.121 -2.747 -6.591 1.00 82.50 131 ARG A CA 1
ATOM 1059 C C . ARG A 1 131 ? 6.453 -3.478 -6.719 1.00 82.50 131 ARG A C 1
ATOM 1061 O O . ARG A 1 131 ? 7.354 -3.229 -5.926 1.00 82.50 131 ARG A O 1
ATOM 1068 N N . ASP A 1 132 ? 6.545 -4.380 -7.691 1.00 81.94 132 ASP A N 1
ATOM 1069 C CA . ASP A 1 132 ? 7.776 -5.088 -8.047 1.00 81.94 132 ASP A CA 1
ATOM 1070 C C . ASP A 1 132 ? 7.905 -5.268 -9.568 1.00 81.94 132 ASP A C 1
ATOM 1072 O O . ASP A 1 132 ? 6.936 -5.177 -10.329 1.00 81.94 132 ASP A O 1
ATOM 1076 N N . ILE A 1 133 ? 9.121 -5.538 -10.029 1.00 78.69 133 ILE A N 1
ATOM 1077 C CA . ILE A 1 133 ? 9.430 -5.582 -11.464 1.00 78.69 133 ILE A CA 1
ATOM 1078 C C . ILE A 1 133 ? 8.740 -6.715 -12.233 1.00 78.69 133 ILE A C 1
ATOM 1080 O O . ILE A 1 133 ? 8.806 -6.727 -13.460 1.00 78.69 133 ILE A O 1
ATOM 1084 N N . ILE A 1 134 ? 8.082 -7.659 -11.550 1.00 78.75 134 ILE A N 1
ATOM 1085 C CA . ILE A 1 134 ? 7.572 -8.887 -12.172 1.00 78.75 134 ILE A CA 1
ATOM 1086 C C . ILE A 1 134 ? 6.423 -8.606 -13.133 1.00 78.75 134 ILE A C 1
ATOM 1088 O O . ILE A 1 134 ? 6.385 -9.159 -14.229 1.00 78.75 134 ILE A O 1
ATOM 1092 N N . ASP A 1 135 ? 5.462 -7.781 -12.728 1.00 76.75 135 ASP A N 1
ATOM 1093 C CA . ASP A 1 135 ? 4.340 -7.405 -13.597 1.00 76.75 135 ASP A CA 1
ATOM 1094 C C . ASP A 1 135 ? 4.016 -5.911 -13.558 1.00 76.75 135 ASP A C 1
ATOM 1096 O O . ASP A 1 135 ? 3.058 -5.484 -14.202 1.00 76.75 135 ASP A O 1
ATOM 1100 N N . ARG A 1 136 ? 4.810 -5.135 -12.806 1.00 74.94 136 ARG A N 1
ATOM 1101 C CA . ARG A 1 136 ? 4.688 -3.686 -12.617 1.00 74.94 136 ARG A CA 1
ATOM 1102 C C . ARG A 1 136 ? 3.326 -3.208 -12.103 1.00 74.94 136 ARG A C 1
ATOM 1104 O O . ARG A 1 136 ? 3.032 -2.011 -12.067 1.00 74.94 136 ARG A O 1
ATOM 1111 N N . ASN A 1 137 ? 2.508 -4.145 -11.640 1.00 78.81 137 ASN A N 1
ATOM 1112 C CA . ASN A 1 137 ? 1.183 -3.889 -11.120 1.00 78.81 137 ASN A CA 1
ATOM 1113 C C . ASN A 1 137 ? 1.216 -3.763 -9.588 1.00 78.81 137 ASN A C 1
ATOM 1115 O O . ASN A 1 137 ? 2.178 -4.117 -8.907 1.00 78.81 137 ASN A O 1
ATOM 1119 N N . ARG A 1 138 ? 0.119 -3.260 -9.024 1.00 79.75 138 ARG A N 1
ATOM 1120 C CA . ARG A 1 138 ? -0.106 -3.110 -7.585 1.00 79.75 138 ARG A CA 1
ATOM 1121 C C . ARG A 1 138 ? -0.362 -4.472 -6.939 1.00 79.75 138 ARG A C 1
ATOM 1123 O O . ARG A 1 138 ? -1.437 -5.047 -7.116 1.00 79.75 138 ARG A O 1
ATOM 1130 N N . ASN A 1 139 ? 0.594 -4.957 -6.156 1.00 85.75 139 ASN A N 1
ATOM 1131 C CA . ASN A 1 139 ? 0.396 -6.052 -5.216 1.00 85.75 139 ASN A CA 1
ATOM 1132 C C . ASN A 1 139 ? -0.285 -5.483 -3.960 1.00 85.75 139 ASN A C 1
ATOM 1134 O O . ASN A 1 139 ? 0.351 -4.805 -3.154 1.00 85.75 139 ASN A O 1
ATOM 1138 N N . ILE A 1 140 ? -1.605 -5.650 -3.855 1.00 86.94 140 ILE A N 1
ATOM 1139 C CA . ILE A 1 140 ? -2.410 -5.035 -2.792 1.00 86.94 140 ILE A CA 1
ATOM 1140 C C . ILE A 1 140 ? -2.169 -5.779 -1.477 1.00 86.94 140 ILE A C 1
ATOM 1142 O O . ILE A 1 140 ? -2.388 -6.981 -1.391 1.00 86.94 140 ILE A O 1
ATOM 1146 N N . VAL A 1 141 ? -1.758 -5.041 -0.450 1.00 90.81 141 VAL A N 1
ATOM 1147 C CA . VAL A 1 141 ? -1.450 -5.562 0.889 1.00 90.81 141 VAL A CA 1
ATOM 1148 C C . VAL A 1 141 ? -2.561 -5.218 1.884 1.00 90.81 141 VAL A C 1
ATOM 1150 O O . VAL A 1 141 ? -2.859 -5.999 2.783 1.00 90.81 141 VAL A O 1
ATOM 1153 N N . PHE A 1 142 ? -3.231 -4.081 1.694 1.00 92.38 142 PHE A N 1
ATOM 1154 C CA . PHE A 1 142 ? -4.381 -3.652 2.488 1.00 92.38 142 PHE A CA 1
ATOM 1155 C C . PHE A 1 142 ? -5.418 -2.993 1.582 1.00 92.38 142 PHE A C 1
ATOM 1157 O O . PHE A 1 142 ? -5.060 -2.207 0.704 1.00 92.38 142 PHE A O 1
ATOM 1164 N N . HIS A 1 143 ? -6.696 -3.293 1.808 1.00 91.12 143 HIS A N 1
ATOM 1165 C CA . HIS A 1 143 ? -7.799 -2.654 1.100 1.00 91.12 143 HIS A CA 1
ATOM 1166 C C . HIS A 1 143 ? -9.042 -2.574 1.986 1.00 91.12 143 HIS A C 1
ATOM 1168 O O . HIS A 1 143 ? -9.620 -3.593 2.364 1.00 91.12 143 HIS A O 1
ATOM 1174 N N . ARG A 1 144 ? -9.466 -1.347 2.285 1.00 91.62 144 ARG A N 1
ATOM 1175 C CA . ARG A 1 144 ? -10.698 -1.034 3.015 1.00 91.62 144 ARG A CA 1
ATOM 1176 C C . ARG A 1 144 ? -11.377 0.170 2.376 1.00 91.62 144 ARG A C 1
ATOM 1178 O O . ARG A 1 144 ? -10.710 1.152 2.055 1.00 91.62 144 ARG A O 1
ATOM 1185 N N . THR A 1 145 ? -12.692 0.117 2.191 1.00 89.38 145 THR A N 1
ATOM 1186 C CA . THR A 1 145 ? -13.458 1.281 1.716 1.00 89.38 145 THR A CA 1
ATOM 1187 C C . THR A 1 145 ? -13.796 2.201 2.890 1.00 89.38 145 THR A C 1
ATOM 1189 O O . THR A 1 145 ? -13.603 1.834 4.050 1.00 89.38 145 THR A O 1
ATOM 1192 N N . ARG A 1 146 ? -14.314 3.405 2.620 1.00 88.69 146 ARG A N 1
ATOM 1193 C CA . ARG A 1 146 ? -14.718 4.349 3.682 1.00 88.69 146 ARG A CA 1
ATOM 1194 C C . ARG A 1 146 ? -15.872 3.824 4.538 1.00 88.69 146 ARG A C 1
ATOM 1196 O O . ARG A 1 146 ? -15.999 4.210 5.694 1.00 88.69 146 ARG A O 1
ATOM 1203 N N . GLU A 1 147 ? -16.700 2.954 3.977 1.00 86.38 147 GLU A N 1
ATOM 1204 C CA . GLU A 1 147 ? -17.872 2.342 4.609 1.00 86.38 147 GLU A CA 1
ATOM 1205 C C . GLU A 1 147 ? -17.498 1.061 5.367 1.00 86.38 147 GLU A C 1
ATOM 1207 O O . GLU A 1 147 ? -18.212 0.643 6.273 1.00 86.38 147 GLU A O 1
ATOM 1212 N N . ASN A 1 148 ? -16.368 0.452 5.005 1.00 87.94 148 ASN A N 1
ATOM 1213 C CA . ASN A 1 148 ? -15.808 -0.746 5.618 1.00 87.94 148 ASN A CA 1
ATOM 1214 C C . ASN A 1 148 ? -14.380 -0.455 6.087 1.00 87.94 148 ASN A C 1
ATOM 1216 O O . ASN A 1 148 ? -13.431 -1.086 5.627 1.00 87.94 148 ASN A O 1
ATOM 1220 N N . TYR A 1 149 ? -14.226 0.555 6.938 1.00 93.94 149 TYR A N 1
ATOM 1221 C CA . TYR A 1 149 ? -12.945 0.942 7.521 1.00 93.94 149 TYR A CA 1
ATOM 1222 C C . TYR A 1 149 ? -12.538 -0.023 8.646 1.00 93.94 149 TYR A C 1
ATOM 1224 O O . TYR A 1 149 ? -13.385 -0.664 9.271 1.00 93.94 149 TYR A O 1
ATOM 1232 N N . GLN A 1 150 ? -11.240 -0.114 8.930 1.00 94.25 150 GLN A N 1
ATOM 1233 C CA . GLN A 1 150 ? -10.728 -0.814 10.110 1.00 94.25 150 GLN A CA 1
ATOM 1234 C C . GLN A 1 150 ? -10.475 0.202 11.224 1.00 94.25 150 GLN A C 1
ATOM 1236 O O . GLN A 1 150 ? -9.762 1.176 11.008 1.00 94.25 150 GLN A O 1
ATOM 1241 N N . THR A 1 151 ? -11.027 -0.025 12.416 1.00 94.88 151 THR A N 1
ATOM 1242 C CA . THR A 1 151 ? -10.680 0.774 13.598 1.00 94.88 151 THR A CA 1
ATOM 1243 C C . THR A 1 151 ? -9.490 0.136 14.302 1.00 94.88 151 THR A C 1
ATOM 1245 O O . THR A 1 151 ? -9.608 -0.983 14.794 1.00 94.88 151 THR A O 1
ATOM 1248 N N . LEU A 1 152 ? -8.371 0.851 14.370 1.00 95.56 152 LEU A N 1
ATOM 1249 C CA . LEU A 1 152 ? -7.195 0.448 15.132 1.00 95.56 152 LEU A CA 1
ATOM 1250 C C . LEU A 1 152 ? -7.206 1.087 16.519 1.00 95.56 152 LEU A C 1
ATOM 1252 O O . LEU A 1 152 ? -7.665 2.219 16.700 1.00 95.56 152 LEU A O 1
ATOM 1256 N N . THR A 1 153 ? -6.639 0.382 17.491 1.00 93.50 153 THR A N 1
ATOM 1257 C CA . THR A 1 153 ? -6.478 0.863 18.869 1.00 93.50 153 THR A CA 1
ATOM 1258 C C . THR A 1 153 ? -5.043 0.661 19.322 1.00 93.50 153 THR A C 1
ATOM 1260 O O . THR A 1 153 ? -4.407 -0.317 18.945 1.00 93.50 153 THR A O 1
ATOM 1263 N N . GLU A 1 154 ? -4.531 1.567 20.148 1.00 91.19 154 GLU A N 1
ATOM 1264 C CA . GLU A 1 154 ? -3.128 1.524 20.559 1.00 91.19 154 GLU A CA 1
ATOM 1265 C C . GLU A 1 154 ? -2.790 0.275 21.385 1.00 91.19 154 GLU A C 1
ATOM 1267 O O . GLU A 1 154 ? -1.773 -0.372 21.143 1.00 91.19 154 GLU A O 1
ATOM 1272 N N . GLN A 1 155 ? -3.652 -0.078 22.347 1.00 83.19 155 GLN A N 1
ATOM 1273 C CA . GLN A 1 155 ? -3.353 -1.131 23.321 1.00 83.19 155 GLN A CA 1
ATOM 1274 C C . GLN A 1 155 ? -3.691 -2.549 22.845 1.00 83.19 155 GLN A C 1
ATOM 1276 O O . GLN A 1 155 ? -3.041 -3.493 23.284 1.00 83.19 155 GLN A O 1
ATOM 1281 N N . LEU A 1 156 ? -4.711 -2.718 21.997 1.00 83.12 156 LEU A N 1
ATOM 1282 C CA . LEU A 1 156 ? -5.229 -4.044 21.633 1.00 83.12 156 LEU A CA 1
ATOM 1283 C C . LEU A 1 156 ? -4.827 -4.456 20.218 1.00 83.12 156 LEU A C 1
ATOM 1285 O O . LEU A 1 156 ? -4.346 -5.568 20.023 1.00 83.12 156 LEU A O 1
ATOM 1289 N N . ASP A 1 157 ? -5.025 -3.572 19.238 1.00 87.38 157 ASP A N 1
ATOM 1290 C CA . ASP A 1 157 ? -4.791 -3.894 17.828 1.00 87.38 157 ASP A CA 1
ATOM 1291 C C . ASP A 1 157 ? -4.355 -2.660 17.016 1.00 87.38 157 ASP A C 1
ATOM 1293 O O . ASP A 1 157 ? -5.186 -1.972 16.408 1.00 87.38 157 ASP A O 1
ATOM 1297 N N . PRO A 1 158 ? -3.048 -2.346 17.015 1.00 93.19 158 PRO A N 1
ATOM 1298 C CA . PRO A 1 158 ? -2.479 -1.267 16.211 1.00 93.19 158 PRO A CA 1
ATOM 1299 C C . PRO A 1 158 ? -2.096 -1.725 14.790 1.00 93.19 158 PRO A C 1
ATOM 1301 O O . PRO A 1 158 ? -1.425 -0.979 14.067 1.00 93.19 158 PRO A O 1
ATOM 1304 N N . SER A 1 159 ? -2.456 -2.952 14.397 1.00 95.19 159 SER A N 1
ATOM 1305 C CA . SER A 1 159 ? -2.003 -3.582 13.157 1.00 95.19 159 SER A CA 1
ATOM 1306 C C . SER A 1 159 ? -3.091 -3.600 12.090 1.00 95.19 159 SER A C 1
ATOM 1308 O O . SER A 1 159 ? -4.262 -3.870 12.341 1.00 95.19 159 SER A O 1
ATOM 1310 N N . LEU A 1 160 ? -2.699 -3.349 10.846 1.00 94.94 160 LEU A N 1
ATOM 1311 C CA . LEU A 1 160 ? -3.604 -3.464 9.712 1.00 94.94 160 LEU A CA 1
ATOM 1312 C C . LEU A 1 160 ? -3.952 -4.927 9.451 1.00 94.94 160 LEU A C 1
ATOM 1314 O O . LEU A 1 160 ? -3.071 -5.788 9.400 1.00 94.94 160 LEU A O 1
ATOM 1318 N N . LEU A 1 161 ? -5.234 -5.190 9.196 1.00 93.62 161 LEU A N 1
ATOM 1319 C CA . LEU A 1 161 ? -5.680 -6.481 8.700 1.00 93.62 161 LEU A CA 1
ATOM 1320 C C . LEU A 1 161 ? -5.325 -6.574 7.219 1.00 93.62 161 LEU A C 1
ATOM 1322 O O . LEU A 1 161 ? -6.026 -6.038 6.355 1.00 93.62 161 LEU A O 1
ATOM 1326 N N . LEU A 1 162 ? -4.206 -7.235 6.945 1.00 92.06 162 LEU A N 1
ATOM 1327 C CA . LEU A 1 162 ? -3.709 -7.401 5.590 1.00 92.06 162 LEU A CA 1
ATOM 1328 C C . LEU A 1 162 ? -4.645 -8.328 4.808 1.00 92.06 162 LEU A C 1
ATOM 1330 O O . LEU A 1 162 ? -5.104 -9.343 5.325 1.00 92.06 162 LEU A O 1
ATOM 1334 N N . VAL A 1 163 ? -4.886 -8.009 3.538 1.00 85.25 163 VAL A N 1
ATOM 1335 C CA . VAL A 1 163 ? -5.614 -8.904 2.616 1.00 85.25 163 VAL A CA 1
ATOM 1336 C C . VAL A 1 163 ? -4.709 -10.004 2.042 1.00 85.25 163 VAL A C 1
ATOM 1338 O O . VAL A 1 163 ? -5.165 -10.828 1.256 1.00 85.25 163 VAL A O 1
ATOM 1341 N N . GLY A 1 164 ? -3.442 -10.024 2.477 1.00 71.12 164 GLY A N 1
ATOM 1342 C CA . GLY A 1 164 ? -2.385 -10.903 1.996 1.00 71.12 164 GLY A CA 1
ATOM 1343 C C . GLY A 1 164 ? -1.845 -10.423 0.645 1.00 71.12 164 GLY A C 1
ATOM 1344 O O . GLY A 1 164 ? -2.621 -10.271 -0.298 1.00 71.12 164 GLY A O 1
ATOM 1345 N N . PRO A 1 165 ? -0.531 -10.173 0.505 1.00 74.06 165 PRO A N 1
ATOM 1346 C CA . PRO A 1 165 ? 0.024 -9.896 -0.810 1.00 74.06 165 PRO A CA 1
ATOM 1347 C C . PRO A 1 165 ? -0.182 -11.117 -1.715 1.00 74.06 165 PRO A C 1
ATOM 1349 O O . PRO A 1 165 ? 0.006 -12.257 -1.293 1.00 74.06 165 PRO A O 1
ATOM 1352 N N . THR A 1 166 ? -0.528 -10.886 -2.982 1.00 77.69 166 THR A N 1
ATOM 1353 C CA . THR A 1 166 ? -0.703 -11.957 -3.976 1.00 77.69 166 THR A CA 1
ATOM 1354 C C . THR A 1 166 ? 0.581 -12.773 -4.153 1.00 77.69 166 THR A C 1
ATOM 1356 O O . THR A 1 166 ? 0.528 -13.950 -4.483 1.00 77.69 166 THR A O 1
ATOM 1359 N N . ARG A 1 167 ? 1.749 -12.165 -3.924 1.00 81.88 167 ARG A N 1
ATOM 1360 C CA . ARG A 1 167 ? 3.073 -12.798 -4.003 1.00 81.88 167 ARG A CA 1
ATOM 1361 C C . ARG A 1 167 ? 4.094 -12.060 -3.135 1.00 81.88 167 ARG A C 1
ATOM 1363 O O . ARG A 1 167 ? 3.840 -10.928 -2.726 1.00 81.88 167 ARG A O 1
ATOM 1370 N N . ALA A 1 168 ? 5.259 -12.663 -2.906 1.00 85.44 168 ALA A N 1
ATOM 1371 C CA . ALA A 1 168 ? 6.410 -11.950 -2.354 1.00 85.44 168 ALA A CA 1
ATOM 1372 C C . ALA A 1 168 ? 6.902 -10.865 -3.332 1.00 85.44 168 ALA A C 1
ATOM 1374 O O . ALA A 1 168 ? 6.809 -11.034 -4.548 1.00 85.44 168 ALA A O 1
ATOM 1375 N N . VAL A 1 169 ? 7.397 -9.755 -2.791 1.00 86.00 169 VAL A N 1
ATOM 1376 C CA . VAL A 1 169 ? 7.826 -8.571 -3.548 1.00 86.00 169 VAL A CA 1
ATOM 1377 C C . VAL A 1 169 ? 9.278 -8.749 -3.964 1.00 86.00 169 VAL A C 1
ATOM 1379 O O . VAL A 1 169 ? 10.130 -8.968 -3.109 1.00 86.00 169 VAL A O 1
ATOM 1382 N N . VAL A 1 170 ? 9.582 -8.643 -5.254 1.00 86.12 170 VAL A N 1
ATOM 1383 C CA . VAL A 1 170 ? 10.973 -8.685 -5.737 1.00 86.12 170 VAL A CA 1
ATOM 1384 C C . VAL A 1 170 ? 11.664 -7.348 -5.473 1.00 86.12 170 VAL A C 1
ATOM 1386 O O . VAL A 1 170 ? 11.138 -6.305 -5.844 1.00 86.12 170 VAL A O 1
ATOM 1389 N N . LEU A 1 171 ? 12.847 -7.386 -4.851 1.00 81.75 171 LEU A N 1
ATOM 1390 C CA . LEU A 1 171 ? 13.582 -6.191 -4.402 1.00 81.75 171 LEU A CA 1
ATOM 1391 C C . LEU A 1 171 ? 14.429 -5.503 -5.486 1.00 81.75 171 LEU A C 1
ATOM 1393 O O . LEU A 1 171 ? 15.102 -4.517 -5.210 1.00 81.75 171 LEU A O 1
ATOM 1397 N N . SER A 1 172 ? 14.415 -6.010 -6.716 1.00 73.00 172 SER A N 1
ATOM 1398 C CA . SER A 1 172 ? 15.129 -5.381 -7.827 1.00 73.00 172 SER A CA 1
ATOM 1399 C C . SER A 1 172 ? 14.317 -4.198 -8.346 1.00 73.00 172 SER A C 1
ATOM 1401 O O . SER A 1 172 ? 13.185 -4.373 -8.792 1.00 73.00 172 SER A O 1
ATOM 1403 N N . MET A 1 173 ? 14.897 -3.004 -8.266 1.00 60.28 173 MET A N 1
ATOM 1404 C CA . MET A 1 173 ? 14.352 -1.778 -8.843 1.00 60.28 173 MET A CA 1
ATOM 1405 C C . MET A 1 173 ? 15.092 -1.500 -10.155 1.00 60.28 173 MET A C 1
ATOM 1407 O O . MET A 1 173 ? 16.312 -1.650 -10.183 1.00 60.28 173 MET A O 1
ATOM 1411 N N . PRO A 1 174 ? 14.400 -1.140 -11.248 1.00 60.06 174 PRO A N 1
ATOM 1412 C CA . PRO A 1 174 ? 15.083 -0.698 -12.450 1.00 60.06 174 PRO A CA 1
ATOM 1413 C C . PRO A 1 174 ? 15.663 0.695 -12.188 1.00 60.06 174 PRO A C 1
ATOM 1415 O O . PRO A 1 174 ? 14.927 1.588 -11.763 1.00 60.06 174 PRO A O 1
ATOM 1418 N N . GLU A 1 175 ? 16.959 0.873 -12.437 1.00 58.06 175 GLU A N 1
ATOM 1419 C CA . GLU A 1 175 ? 17.579 2.200 -12.447 1.00 58.06 175 GLU A CA 1
ATOM 1420 C C . GLU A 1 175 ? 16.939 3.056 -13.552 1.00 58.06 175 GLU A C 1
ATOM 1422 O O . GLU A 1 175 ? 16.692 2.535 -14.656 1.00 58.06 175 GLU A O 1
ATOM 1427 N N . PRO A 1 176 ? 16.631 4.337 -13.271 1.00 54.66 176 PRO A N 1
ATOM 1428 C CA . PRO A 1 176 ? 16.192 5.266 -14.300 1.00 54.66 176 PRO A CA 1
ATOM 1429 C C . PRO A 1 176 ? 17.275 5.377 -15.381 1.00 54.66 176 PRO A C 1
ATOM 1431 O O . PRO A 1 176 ? 18.471 5.330 -15.102 1.00 54.66 176 PRO A O 1
ATOM 1434 N N . GLU A 1 177 ? 16.862 5.502 -16.644 1.00 52.62 177 GLU A N 1
ATOM 1435 C CA . GLU A 1 177 ? 17.795 5.525 -17.782 1.00 52.62 177 GLU A CA 1
ATOM 1436 C C . GLU A 1 177 ? 18.806 6.683 -17.707 1.00 52.62 177 GLU A C 1
ATOM 1438 O O . GLU A 1 177 ? 19.902 6.554 -18.244 1.00 52.62 177 GLU A O 1
ATOM 1443 N N . SER A 1 178 ? 18.479 7.758 -16.982 1.00 51.88 178 SER A N 1
ATOM 1444 C CA . SER A 1 178 ? 19.348 8.914 -16.732 1.00 51.88 178 SER A CA 1
ATOM 1445 C C . SER A 1 178 ? 20.588 8.608 -15.884 1.00 51.88 178 SER A C 1
ATOM 1447 O O . SER A 1 178 ? 21.549 9.365 -15.946 1.00 51.88 178 SER A O 1
ATOM 1449 N N . GLU A 1 179 ? 20.599 7.513 -15.117 1.00 45.91 179 GLU A N 1
ATOM 1450 C CA . GLU A 1 179 ? 21.738 7.115 -14.269 1.00 45.91 179 GLU A CA 1
ATOM 1451 C C . GLU A 1 179 ? 22.649 6.072 -14.939 1.00 45.91 179 GLU A C 1
ATOM 1453 O O . GLU A 1 179 ? 23.690 5.701 -14.394 1.00 45.91 179 GLU A O 1
ATOM 1458 N N . ARG A 1 180 ? 22.313 5.616 -16.156 1.00 50.03 180 ARG A N 1
ATOM 1459 C CA . ARG A 1 180 ? 23.195 4.748 -16.949 1.00 50.03 180 ARG A CA 1
ATOM 1460 C C . ARG A 1 180 ? 24.279 5.585 -17.621 1.00 50.03 180 ARG A C 1
ATOM 1462 O O . ARG A 1 180 ? 24.233 5.829 -18.825 1.00 50.03 180 ARG A O 1
ATOM 1469 N N . HIS A 1 181 ? 25.259 6.029 -16.844 1.00 42.44 181 HIS A N 1
ATOM 1470 C CA . HIS A 1 181 ? 26.496 6.559 -17.407 1.00 42.44 181 HIS A CA 1
ATOM 1471 C C . HIS A 1 181 ? 27.255 5.416 -18.102 1.00 42.44 181 HIS A C 1
ATOM 1473 O O . HIS A 1 181 ? 27.695 4.467 -17.449 1.00 42.44 181 HIS A O 1
ATOM 1479 N N . TYR A 1 182 ? 27.341 5.494 -19.433 1.00 38.84 182 TYR A N 1
ATOM 1480 C CA . TYR A 1 182 ? 28.219 4.677 -20.276 1.00 38.84 182 TYR A CA 1
ATOM 1481 C C . TYR A 1 182 ? 29.584 5.342 -20.438 1.00 38.84 182 TYR A C 1
ATOM 1483 O O . TYR A 1 182 ? 29.611 6.587 -20.575 1.00 38.84 182 TYR A O 1
#